Protein AF-A0A7S4L735-F1 (afdb_monomer_lite)

InterPro domains:
  IPR025697 CLU domain [PF13236] (1-115)
  IPR025697 CLU domain [PS51823] (1-122)
  IPR027523 CLU domain containing protein [PTHR12601] (1-114)

Structure (mmCIF, N/CA/C/O backbone):
data_AF-A0A7S4L735-F1
#
_entry.id   AF-A0A7S4L735-F1
#
loop_
_atom_site.group_PDB
_atom_site.id
_atom_site.type_symbol
_atom_site.label_atom_id
_atom_site.label_alt_id
_atom_site.label_comp_id
_atom_site.label_asym_id
_atom_si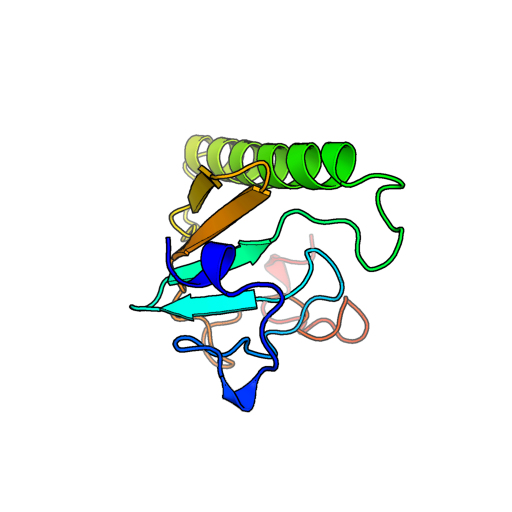te.label_entity_id
_atom_site.label_seq_id
_atom_site.pdbx_PDB_ins_code
_atom_site.Cartn_x
_atom_site.Cartn_y
_atom_site.Cartn_z
_atom_site.occupancy
_atom_site.B_iso_or_equiv
_atom_site.auth_seq_id
_atom_site.auth_comp_id
_atom_site.auth_asym_id
_atom_site.auth_atom_id
_atom_site.pdbx_PDB_model_num
ATOM 1 N N . LYS A 1 1 ? -15.464 2.154 2.090 1.00 84.94 1 LYS A N 1
ATOM 2 C CA . LYS A 1 1 ? -16.428 2.309 3.212 1.00 84.94 1 LYS A CA 1
ATOM 3 C C . LYS A 1 1 ? -16.432 1.083 4.129 1.00 84.94 1 LYS A C 1
ATOM 5 O O . LYS A 1 1 ? -15.943 1.222 5.236 1.00 84.94 1 LYS A O 1
ATOM 10 N N . ILE A 1 2 ? -16.886 -0.092 3.664 1.00 94.19 2 ILE A N 1
ATOM 11 C CA . ILE A 1 2 ? -17.037 -1.324 4.475 1.00 94.19 2 ILE A CA 1
ATOM 12 C C . ILE A 1 2 ? -15.762 -1.690 5.257 1.00 94.19 2 ILE A C 1
ATOM 14 O O . ILE A 1 2 ? -15.809 -1.725 6.478 1.00 94.19 2 ILE A O 1
ATOM 18 N N . ILE A 1 3 ? -14.618 -1.840 4.573 1.00 93.94 3 ILE A N 1
ATOM 19 C CA . ILE A 1 3 ? -13.328 -2.233 5.187 1.00 93.94 3 ILE A CA 1
ATOM 20 C C . ILE A 1 3 ? -12.976 -1.393 6.428 1.00 93.94 3 ILE A C 1
ATOM 22 O O . ILE A 1 3 ? -12.572 -1.930 7.451 1.00 93.94 3 ILE A O 1
ATOM 26 N N . ILE A 1 4 ? -13.148 -0.072 6.347 1.00 93.31 4 ILE A N 1
ATOM 27 C CA . ILE A 1 4 ? -12.795 0.852 7.436 1.00 93.31 4 ILE A CA 1
ATOM 28 C C . ILE A 1 4 ? -13.879 0.863 8.514 1.00 93.31 4 ILE A C 1
ATOM 30 O O . ILE A 1 4 ? -13.580 0.892 9.702 1.00 93.31 4 ILE A O 1
ATOM 34 N N . SER A 1 5 ? -15.152 0.837 8.113 1.00 93.69 5 SER A N 1
ATOM 35 C CA . SER A 1 5 ? -16.276 0.828 9.053 1.00 93.69 5 SER A CA 1
ATOM 36 C C . SER A 1 5 ? -16.319 -0.430 9.923 1.00 93.69 5 SER A C 1
ATOM 38 O O . SER A 1 5 ? -16.815 -0.360 11.041 1.00 93.69 5 SER A O 1
ATOM 40 N N . GLU A 1 6 ? -15.790 -1.547 9.430 1.00 94.00 6 GLU A N 1
ATOM 41 C CA . GLU A 1 6 ? -15.774 -2.842 10.116 1.00 94.00 6 GLU A CA 1
ATOM 42 C C . GLU A 1 6 ? -14.402 -3.191 10.720 1.00 94.00 6 GLU A C 1
ATOM 44 O O . GLU A 1 6 ? -14.207 -4.316 11.178 1.00 94.00 6 GLU A O 1
ATOM 49 N N . LEU A 1 7 ? -13.445 -2.252 10.737 1.00 90.75 7 LEU A N 1
ATOM 50 C CA . LEU A 1 7 ? -12.054 -2.501 11.141 1.00 90.75 7 LEU A CA 1
ATOM 51 C C . LEU A 1 7 ? -11.943 -3.218 12.498 1.00 90.75 7 LEU A C 1
ATOM 53 O O . LEU A 1 7 ? -11.170 -4.167 12.627 1.00 90.75 7 LEU A O 1
ATOM 57 N N . TYR A 1 8 ? -12.755 -2.796 13.470 1.00 91.19 8 TYR A N 1
ATOM 58 C CA . TYR A 1 8 ? -12.749 -3.303 14.846 1.00 91.19 8 TYR A CA 1
ATOM 59 C C . TYR A 1 8 ? -13.726 -4.457 15.104 1.00 91.19 8 TYR A C 1
ATOM 61 O O .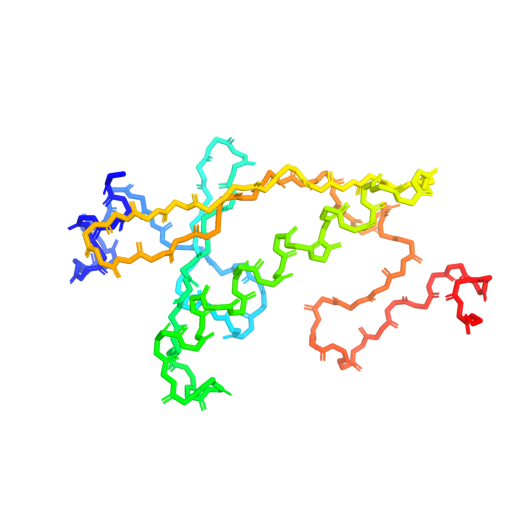 TYR A 1 8 ? -13.804 -4.948 16.229 1.00 91.19 8 TYR A O 1
ATOM 69 N N . LEU A 1 9 ? -14.480 -4.907 14.095 1.00 94.25 9 LEU A N 1
ATOM 70 C CA . LEU A 1 9 ? -15.315 -6.092 14.258 1.00 94.25 9 LEU A CA 1
ATOM 71 C C . LEU A 1 9 ? -14.441 -7.354 14.324 1.00 94.25 9 LEU A C 1
ATOM 73 O O . LEU A 1 9 ? -13.428 -7.447 13.622 1.00 94.25 9 LEU A O 1
ATOM 77 N N . PRO A 1 10 ? -14.847 -8.377 15.097 1.00 94.38 10 PRO A N 1
ATOM 78 C CA . PRO A 1 10 ? -14.252 -9.702 15.002 1.00 94.38 10 PRO A CA 1
ATOM 79 C C . PRO A 1 10 ? -14.232 -10.195 13.549 1.00 94.38 10 PRO A C 1
ATOM 81 O O . PRO A 1 10 ? -15.212 -10.036 12.826 1.00 94.38 10 PRO A O 1
ATOM 84 N N . VAL A 1 11 ? -13.157 -10.869 13.125 1.00 91.81 11 VAL A N 1
ATOM 85 C CA . VAL A 1 11 ? -12.970 -11.321 11.725 1.00 91.81 11 VAL A CA 1
ATOM 86 C C . VAL A 1 11 ? -14.166 -12.117 11.184 1.00 91.81 11 VAL A C 1
ATOM 88 O O . VAL A 1 11 ? -14.498 -12.009 10.006 1.00 91.81 11 VAL A O 1
ATOM 91 N N . LYS A 1 12 ? -14.848 -12.889 12.040 1.00 94.81 12 LYS A N 1
ATOM 92 C CA . LYS A 1 12 ? -16.045 -13.665 11.670 1.00 94.81 12 LYS A CA 1
ATOM 93 C C . LYS A 1 12 ? -17.238 -12.793 11.251 1.00 94.81 12 LYS A C 1
ATOM 95 O O . LYS A 1 12 ? -18.092 -13.282 10.521 1.00 94.81 12 LYS A O 1
ATOM 100 N N . GLN A 1 13 ? -17.286 -11.544 11.709 1.00 95.62 13 GLN A N 1
ATOM 101 C CA . GLN A 1 13 ? -18.345 -10.568 11.441 1.00 95.62 13 GLN A CA 1
ATOM 102 C C . GLN A 1 13 ? -17.971 -9.567 10.338 1.00 95.62 13 GLN A C 1
ATOM 104 O O . GLN A 1 13 ? -18.837 -8.821 9.894 1.00 95.62 13 GLN A O 1
ATOM 109 N N . LYS A 1 14 ? -16.710 -9.547 9.881 1.00 96.12 14 LYS A N 1
ATOM 110 C CA . LYS A 1 14 ? -16.284 -8.694 8.765 1.00 96.12 14 LYS A CA 1
ATOM 111 C C . LYS A 1 14 ? -16.865 -9.221 7.449 1.00 96.12 14 LYS A C 1
ATOM 113 O O . LYS A 1 14 ? -16.661 -10.387 7.098 1.00 96.12 14 LYS A O 1
ATOM 118 N N . THR A 1 15 ? -17.520 -8.342 6.699 1.00 96.44 15 THR A N 1
ATOM 119 C CA . THR A 1 15 ? -18.049 -8.589 5.352 1.00 96.44 15 THR A CA 1
ATOM 120 C C . THR A 1 15 ? -16.911 -8.882 4.377 1.00 96.44 15 THR A C 1
ATOM 122 O O . THR A 1 15 ? -16.986 -9.811 3.577 1.00 96.44 15 THR A O 1
ATOM 125 N N . ILE A 1 16 ? -15.822 -8.114 4.471 1.00 95.38 16 ILE A N 1
ATOM 126 C CA . ILE A 1 16 ? -14.589 -8.342 3.712 1.00 95.38 16 ILE A CA 1
ATOM 127 C C . ILE A 1 16 ? -13.516 -8.739 4.715 1.00 95.38 16 ILE A C 1
ATOM 129 O O . ILE A 1 16 ? -13.156 -7.957 5.593 1.00 95.38 16 ILE A O 1
ATOM 133 N N . ARG A 1 17 ? -13.005 -9.964 4.599 1.00 94.06 17 ARG A 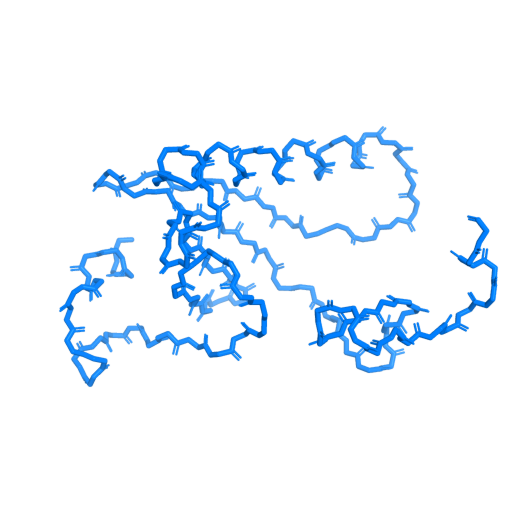N 1
ATOM 134 C CA . ARG A 1 17 ? -12.011 -10.489 5.539 1.00 94.06 17 ARG A CA 1
ATOM 135 C C . ARG A 1 17 ? -10.600 -10.042 5.146 1.00 94.06 17 ARG A C 1
ATOM 137 O O . ARG A 1 17 ? -10.300 -9.980 3.951 1.00 94.06 17 ARG A O 1
ATOM 144 N N . PRO A 1 18 ? -9.731 -9.758 6.129 1.00 92.44 18 PRO A N 1
ATOM 145 C CA . PRO A 1 18 ? -8.334 -9.483 5.854 1.00 92.44 18 PRO A CA 1
ATOM 146 C C . PRO A 1 18 ? -7.658 -10.734 5.293 1.00 92.44 18 PRO A C 1
ATOM 148 O O . PRO A 1 18 ? -8.033 -11.868 5.606 1.00 92.44 18 PRO A O 1
ATOM 151 N N . ILE A 1 19 ? -6.631 -10.523 4.483 1.00 90.12 19 ILE A N 1
ATOM 152 C CA . ILE A 1 19 ? -5.830 -11.587 3.895 1.00 90.12 19 ILE A CA 1
ATOM 153 C C . ILE A 1 19 ? -4.370 -11.456 4.310 1.00 90.12 19 ILE A C 1
ATOM 155 O O . ILE A 1 19 ? -3.838 -10.359 4.491 1.00 90.12 19 ILE A O 1
ATOM 159 N N . LYS A 1 20 ? -3.693 -12.599 4.410 1.00 82.44 20 LYS A N 1
ATOM 160 C CA . LYS A 1 20 ? -2.246 -12.651 4.617 1.00 82.44 20 LYS A CA 1
ATOM 161 C C . LYS A 1 20 ? -1.527 -12.539 3.273 1.00 82.44 20 LYS A C 1
ATOM 163 O O . LYS A 1 20 ? -1.079 -13.531 2.712 1.00 82.44 20 LYS A O 1
ATOM 168 N N . LEU A 1 21 ? -1.429 -11.317 2.759 1.00 73.06 21 LEU A N 1
ATOM 169 C CA . LEU A 1 21 ? -0.426 -10.961 1.754 1.00 73.06 21 LEU A CA 1
ATOM 170 C C . LEU A 1 21 ? 0.856 -10.608 2.512 1.00 73.06 21 LEU A C 1
ATOM 172 O O . LEU A 1 21 ? 0.815 -9.695 3.341 1.00 73.06 21 LEU A O 1
ATOM 176 N N . GLY A 1 22 ? 1.959 -11.323 2.262 1.00 66.75 22 GLY A N 1
ATOM 177 C CA . GLY A 1 22 ? 3.268 -11.079 2.895 1.00 66.75 22 GLY A CA 1
ATOM 178 C C . GLY A 1 22 ? 3.671 -9.593 2.934 1.00 66.75 22 GLY A C 1
ATOM 179 O O . GLY A 1 22 ? 3.109 -8.757 2.225 1.00 66.75 22 GLY A O 1
ATOM 180 N N . GLY A 1 23 ? 4.599 -9.216 3.812 1.00 65.00 23 GLY A N 1
ATOM 181 C CA . GLY A 1 23 ? 4.805 -7.813 4.195 1.00 65.00 23 GLY A CA 1
ATOM 182 C C . GLY A 1 23 ? 4.474 -7.612 5.677 1.00 65.00 23 GLY A C 1
ATOM 183 O O . GLY A 1 23 ? 3.316 -7.805 6.033 1.00 65.00 23 GLY A O 1
ATOM 184 N N . MET A 1 24 ? 5.442 -7.192 6.499 1.00 63.12 24 MET A N 1
ATOM 185 C CA . MET A 1 24 ? 5.277 -6.975 7.941 1.00 63.12 24 MET A CA 1
ATOM 186 C C . MET A 1 24 ? 4.628 -5.624 8.237 1.00 63.12 24 MET A C 1
ATOM 188 O O . MET A 1 24 ? 3.942 -5.497 9.231 1.00 63.12 24 MET A O 1
ATOM 192 N N . ALA A 1 25 ? 4.829 -4.611 7.392 1.00 61.44 25 ALA A N 1
ATOM 193 C CA . ALA A 1 25 ? 4.390 -3.241 7.655 1.00 61.44 25 ALA A CA 1
ATOM 194 C C . ALA A 1 25 ? 3.019 -2.906 7.029 1.00 61.44 25 ALA A C 1
ATOM 196 O O . ALA A 1 25 ? 2.666 -3.426 5.964 1.00 61.44 25 ALA A O 1
ATOM 197 N N . GLY A 1 26 ? 2.282 -1.974 7.652 1.00 64.19 26 GLY A N 1
ATOM 198 C CA . GLY A 1 26 ? 1.033 -1.416 7.107 1.00 64.19 26 GLY A CA 1
ATOM 199 C C . GLY A 1 26 ? -0.261 -2.151 7.488 1.00 64.19 26 GLY A C 1
ATOM 200 O O . GLY A 1 26 ? -1.179 -2.250 6.679 1.00 64.19 26 GLY A O 1
ATOM 201 N N . GLY A 1 27 ? -0.331 -2.683 8.708 1.00 78.19 27 GLY A N 1
ATOM 202 C CA . GLY A 1 27 ? -1.538 -3.270 9.289 1.00 78.19 27 GLY A CA 1
ATOM 203 C C . GLY A 1 27 ? -2.161 -4.407 8.474 1.00 78.19 27 GLY A C 1
ATOM 204 O O . GLY A 1 27 ? -1.500 -5.113 7.709 1.00 78.19 27 GLY A O 1
ATOM 205 N N . GLU A 1 28 ? -3.467 -4.594 8.664 1.00 87.25 28 GLU A N 1
ATOM 206 C CA . GLU A 1 28 ? -4.243 -5.569 7.901 1.00 87.25 28 GLU A CA 1
ATOM 207 C C . GLU A 1 28 ? -4.322 -5.186 6.413 1.00 87.25 28 GLU A C 1
ATOM 209 O O . GLU A 1 28 ? -4.397 -4.012 6.044 1.00 87.25 28 GLU A O 1
ATOM 214 N N . LYS A 1 29 ? -4.360 -6.201 5.546 1.00 90.88 29 LYS A N 1
ATOM 215 C CA . LYS A 1 29 ? -4.515 -6.038 4.096 1.00 90.88 29 LYS A CA 1
ATOM 216 C C . LYS A 1 29 ? -5.781 -6.728 3.629 1.00 90.88 29 LYS A C 1
ATOM 218 O O . LYS A 1 29 ? -6.151 -7.778 4.147 1.00 90.88 29 LYS A O 1
ATOM 223 N N . TYR A 1 30 ? -6.413 -6.162 2.616 1.00 94.25 30 TYR A N 1
ATOM 224 C CA . TYR A 1 30 ? -7.658 -6.653 2.039 1.00 94.25 30 TYR A CA 1
ATOM 225 C C . TYR A 1 30 ? -7.509 -6.700 0.522 1.00 94.25 30 TYR A C 1
ATOM 227 O O . TYR A 1 30 ? -6.801 -5.872 -0.045 1.00 94.25 30 TYR A O 1
ATOM 235 N N . VAL A 1 31 ? -8.179 -7.637 -0.147 1.00 94.12 31 VAL A N 1
ATOM 236 C CA . VAL A 1 31 ? -8.269 -7.649 -1.614 1.00 94.12 31 VAL A CA 1
ATOM 237 C C . VAL A 1 31 ? -9.725 -7.689 -2.026 1.00 94.12 31 VAL A C 1
ATOM 239 O O . VAL A 1 31 ? -10.483 -8.539 -1.566 1.00 94.12 31 VAL A O 1
ATOM 242 N N . VAL A 1 32 ? -10.108 -6.759 -2.896 1.00 94.38 32 VAL A N 1
ATOM 243 C CA . VAL A 1 32 ? -11.460 -6.660 -3.448 1.00 94.38 32 VAL A CA 1
ATOM 244 C C . VAL A 1 32 ? -11.343 -6.236 -4.906 1.00 94.38 32 VAL A C 1
ATOM 246 O O . VAL A 1 32 ? -10.652 -5.265 -5.192 1.00 94.38 32 VAL A O 1
ATOM 249 N N . HIS A 1 33 ? -11.999 -6.952 -5.823 1.00 93.00 33 HIS A N 1
ATOM 250 C CA . HIS A 1 33 ? -11.984 -6.649 -7.264 1.00 93.00 33 HIS A CA 1
ATOM 251 C C . HIS A 1 33 ? -10.569 -6.406 -7.832 1.00 93.00 33 HIS A C 1
ATOM 253 O O . HIS A 1 33 ? -10.341 -5.432 -8.540 1.00 93.00 33 HIS A O 1
ATOM 259 N N . ASN A 1 34 ? -9.606 -7.274 -7.495 1.00 92.62 34 ASN A N 1
ATOM 260 C CA . ASN A 1 34 ? -8.193 -7.157 -7.898 1.00 92.62 34 ASN A CA 1
ATOM 261 C C . ASN A 1 34 ? -7.489 -5.866 -7.435 1.00 92.62 34 ASN A C 1
ATOM 263 O O . ASN A 1 34 ? -6.481 -5.463 -8.012 1.00 92.62 34 ASN A O 1
ATOM 267 N N . ILE A 1 35 ? -7.985 -5.237 -6.370 1.00 94.75 35 ILE A N 1
ATOM 268 C CA . ILE A 1 35 ? -7.349 -4.096 -5.715 1.00 94.75 35 ILE A CA 1
ATOM 269 C C . ILE A 1 35 ? -6.957 -4.515 -4.304 1.00 94.75 35 ILE A C 1
ATOM 271 O O . ILE A 1 35 ? -7.790 -4.982 -3.524 1.00 94.75 35 ILE A O 1
ATOM 275 N N . ILE A 1 36 ? -5.682 -4.342 -3.983 1.00 94.44 36 ILE A N 1
ATOM 276 C CA . ILE A 1 36 ? -5.140 -4.489 -2.639 1.00 94.44 36 ILE A CA 1
ATOM 277 C C . ILE A 1 36 ? -5.399 -3.188 -1.889 1.00 94.44 36 ILE A C 1
ATOM 279 O O . ILE A 1 36 ? -4.979 -2.122 -2.326 1.00 94.44 36 ILE A O 1
ATOM 283 N N . PHE A 1 37 ? -6.041 -3.283 -0.735 1.00 94.88 37 PHE A N 1
ATOM 284 C CA . PHE A 1 37 ? -6.177 -2.199 0.224 1.00 94.88 37 PHE A CA 1
ATOM 285 C C . PHE A 1 37 ? -5.255 -2.484 1.409 1.00 94.88 37 PHE A C 1
ATOM 287 O O . PHE A 1 37 ? -5.440 -3.473 2.121 1.00 94.88 37 PHE A O 1
ATOM 294 N N . LYS A 1 38 ? -4.254 -1.627 1.601 1.00 92.75 38 LYS A N 1
ATOM 295 C CA . LYS A 1 38 ? -3.259 -1.705 2.679 1.00 92.75 38 LYS A CA 1
ATOM 296 C C . LYS A 1 38 ? -3.461 -0.523 3.618 1.00 92.75 38 LYS A C 1
ATOM 298 O O . LYS A 1 38 ? -3.462 0.617 3.157 1.00 92.75 38 LYS A O 1
ATOM 303 N N . PHE A 1 39 ? -3.626 -0.779 4.912 1.00 93.56 39 PHE A N 1
ATOM 304 C CA . PHE A 1 39 ? -3.711 0.295 5.897 1.00 93.56 39 PHE A CA 1
ATOM 305 C C . PHE A 1 39 ? -2.355 0.992 6.074 1.00 93.56 39 PHE A C 1
ATOM 307 O O . PHE A 1 39 ? -1.296 0.373 6.056 1.00 93.56 39 PHE A O 1
ATOM 314 N N . ALA A 1 40 ? -2.369 2.304 6.266 1.00 93.94 40 ALA A N 1
ATOM 315 C CA . ALA A 1 40 ? -1.174 3.064 6.607 1.00 93.94 40 ALA A CA 1
ATOM 316 C C . ALA A 1 40 ? -1.149 3.325 8.119 1.00 93.94 40 ALA A C 1
ATOM 318 O O . ALA A 1 40 ? -1.354 4.450 8.560 1.00 93.94 40 ALA A O 1
ATOM 319 N N . VAL A 1 41 ? -0.955 2.254 8.895 1.00 92.12 41 VAL A N 1
ATOM 320 C CA . VAL A 1 41 ? -0.937 2.266 10.369 1.00 92.12 41 VAL A CA 1
ATOM 321 C C . VAL A 1 41 ? 0.304 1.562 10.907 1.00 92.12 41 VAL A C 1
ATOM 323 O O . VAL A 1 41 ? 0.797 0.590 10.313 1.00 92.12 41 VAL A O 1
ATOM 326 N N . ASP A 1 42 ? 0.793 2.021 12.051 1.00 89.62 42 ASP A N 1
ATOM 327 C CA . ASP A 1 42 ? 2.039 1.569 12.658 1.00 89.62 42 ASP A CA 1
ATOM 328 C C . ASP A 1 42 ? 1.849 0.465 13.706 1.00 89.62 42 ASP A C 1
ATOM 330 O O . ASP A 1 42 ? 2.307 0.536 14.842 1.00 89.62 42 ASP A O 1
ATOM 334 N N . HIS A 1 43 ? 1.183 -0.615 13.307 1.00 85.00 43 HIS A N 1
ATOM 335 C CA . HIS A 1 43 ? 0.897 -1.741 14.204 1.00 85.00 43 HIS A CA 1
ATOM 336 C C . HIS A 1 43 ? 2.134 -2.474 14.769 1.00 85.00 43 HIS A C 1
ATOM 338 O O . HIS A 1 43 ? 2.001 -3.200 15.750 1.00 85.00 43 HIS A O 1
ATOM 344 N N . LEU A 1 44 ? 3.315 -2.321 14.153 1.00 84.50 44 LEU A N 1
ATOM 345 C CA . LEU A 1 44 ? 4.575 -2.930 14.607 1.00 84.50 44 LEU A CA 1
ATOM 346 C C . LEU A 1 44 ? 5.542 -1.918 15.233 1.00 84.50 44 LEU A C 1
ATOM 348 O O . LEU A 1 44 ? 6.684 -2.276 15.514 1.00 84.50 44 LEU A O 1
ATOM 352 N N . ASN A 1 45 ? 5.109 -0.671 15.439 1.00 86.69 45 ASN A N 1
ATOM 353 C CA . ASN A 1 45 ? 5.941 0.410 15.968 1.00 86.69 45 ASN A CA 1
ATOM 354 C C . ASN A 1 45 ? 7.239 0.649 15.154 1.00 86.69 45 ASN A C 1
ATOM 356 O O . ASN A 1 45 ? 8.297 0.953 15.705 1.00 86.69 45 ASN A O 1
ATOM 360 N N . LEU A 1 46 ? 7.170 0.465 13.832 1.00 86.38 46 LEU A N 1
ATOM 361 C CA . LEU A 1 46 ? 8.273 0.680 12.889 1.00 86.38 46 LEU A CA 1
ATOM 362 C C . LEU A 1 46 ? 8.440 2.161 12.536 1.00 86.38 46 LEU A C 1
ATOM 364 O O . LEU A 1 46 ? 9.550 2.611 12.251 1.00 86.38 46 LEU A O 1
ATOM 368 N N . TYR A 1 47 ? 7.341 2.914 12.530 1.00 87.88 47 TYR A N 1
ATOM 369 C CA . TYR A 1 47 ? 7.289 4.310 12.094 1.00 87.88 47 TYR A CA 1
ATOM 370 C C . TYR A 1 47 ? 7.156 5.301 13.257 1.00 87.88 47 TYR A C 1
ATOM 372 O O . TYR A 1 47 ? 7.285 6.505 13.038 1.00 87.88 47 TYR A O 1
ATOM 380 N N . ARG A 1 48 ? 6.968 4.800 14.485 1.00 90.56 48 ARG A N 1
ATOM 381 C CA . ARG A 1 48 ? 6.753 5.520 15.753 1.00 90.56 48 ARG A CA 1
ATOM 382 C C . ARG A 1 48 ? 5.398 6.220 15.872 1.00 90.56 48 ARG A C 1
ATOM 384 O O . ARG A 1 48 ? 5.091 6.727 16.948 1.00 90.56 48 ARG A O 1
ATOM 391 N N . SER A 1 49 ? 4.621 6.303 14.792 1.00 93.81 49 SER A N 1
ATOM 392 C CA . SER A 1 49 ? 3.279 6.888 14.795 1.00 93.81 49 SER A CA 1
ATOM 393 C C . SER A 1 49 ? 2.477 6.522 13.539 1.00 93.81 49 SER A C 1
ATOM 395 O O . SER A 1 49 ? 3.043 6.258 12.470 1.00 93.81 49 SER A O 1
ATOM 397 N N . ASP A 1 50 ? 1.147 6.562 13.645 1.00 92.94 50 ASP A N 1
ATOM 398 C CA . ASP A 1 50 ? 0.243 6.344 12.507 1.00 92.94 50 ASP A CA 1
ATOM 399 C C . ASP A 1 50 ? 0.356 7.471 11.469 1.00 92.94 50 ASP A C 1
ATOM 401 O O . ASP A 1 50 ? 0.262 7.234 10.264 1.00 92.94 50 ASP A O 1
ATOM 405 N N . GLU A 1 51 ? 0.650 8.700 11.895 1.00 94.56 51 GLU A N 1
ATOM 406 C CA . GLU A 1 51 ? 0.892 9.825 10.989 1.00 94.56 51 GLU A CA 1
ATOM 407 C C . GLU A 1 51 ? 2.166 9.609 10.167 1.00 94.56 51 GLU A C 1
ATOM 409 O O . GLU A 1 51 ? 2.209 9.941 8.978 1.00 94.56 51 GLU A O 1
ATOM 414 N N . ALA A 1 52 ? 3.215 9.049 10.776 1.00 95.06 52 ALA A N 1
ATOM 415 C CA . ALA A 1 52 ? 4.431 8.674 10.071 1.00 95.06 52 ALA A CA 1
ATOM 416 C C . ALA A 1 52 ? 4.157 7.540 9.070 1.00 95.06 52 ALA A C 1
ATOM 418 O O . ALA A 1 52 ? 4.565 7.651 7.912 1.00 95.06 52 ALA A O 1
ATOM 419 N N . ALA A 1 53 ? 3.380 6.519 9.447 1.00 93.75 53 ALA A N 1
ATOM 420 C CA . ALA A 1 53 ? 2.943 5.465 8.528 1.00 93.75 53 ALA A CA 1
ATOM 421 C C . ALA A 1 53 ? 2.124 6.024 7.342 1.00 93.75 53 ALA A C 1
ATOM 423 O O . ALA A 1 53 ? 2.376 5.680 6.184 1.00 93.75 53 ALA A O 1
ATOM 424 N N . ALA A 1 54 ? 1.204 6.959 7.593 1.00 94.62 54 ALA A N 1
ATOM 425 C CA . ALA A 1 54 ? 0.423 7.646 6.563 1.00 94.62 54 ALA A CA 1
ATOM 426 C C . ALA A 1 54 ? 1.287 8.503 5.618 1.00 94.62 54 ALA A C 1
ATOM 428 O O . ALA A 1 54 ? 0.987 8.612 4.421 1.00 94.62 54 ALA A O 1
ATOM 429 N N . LYS A 1 55 ? 2.373 9.103 6.124 1.00 95.06 55 LYS A N 1
ATOM 430 C CA . LYS A 1 55 ? 3.378 9.802 5.304 1.00 95.06 55 LYS A CA 1
ATOM 431 C C . LYS A 1 55 ? 4.188 8.833 4.453 1.00 95.06 55 LYS A C 1
ATOM 433 O O . LYS A 1 55 ? 4.461 9.159 3.299 1.00 95.06 55 LYS A O 1
ATOM 438 N N . VAL A 1 56 ? 4.555 7.668 4.986 1.00 94.12 56 VAL A N 1
ATOM 439 C CA . VAL A 1 56 ? 5.273 6.618 4.246 1.00 94.12 56 VAL A CA 1
ATOM 440 C C . VAL A 1 56 ? 4.428 6.124 3.077 1.00 94.12 56 VAL A C 1
ATOM 442 O O . VAL A 1 56 ? 4.920 6.125 1.956 1.00 94.12 56 VAL A O 1
ATOM 445 N N . ALA A 1 57 ? 3.138 5.839 3.286 1.00 94.50 57 ALA A N 1
ATOM 446 C CA . ALA A 1 57 ? 2.216 5.502 2.195 1.00 94.50 57 ALA A CA 1
ATOM 447 C C . ALA A 1 57 ? 2.165 6.598 1.109 1.00 94.50 57 ALA A C 1
ATOM 449 O O . ALA A 1 57 ? 2.154 6.309 -0.086 1.00 94.50 57 ALA A O 1
ATOM 450 N N . GLY A 1 58 ? 2.215 7.873 1.512 1.00 96.62 58 GLY A N 1
ATOM 451 C CA . GLY A 1 58 ? 2.352 8.996 0.581 1.00 96.62 58 GLY A CA 1
ATOM 452 C C . GLY A 1 58 ? 3.662 8.992 -0.212 1.00 96.62 58 GLY A C 1
ATOM 453 O O . GLY A 1 58 ? 3.667 9.332 -1.394 1.00 96.62 58 GLY A O 1
ATOM 454 N N . HIS A 1 59 ? 4.770 8.599 0.414 1.00 96.38 59 HIS A N 1
ATOM 455 C CA . HIS A 1 59 ? 6.059 8.461 -0.263 1.00 96.38 59 HIS A CA 1
ATOM 456 C C . HIS A 1 59 ? 6.111 7.236 -1.181 1.00 96.38 59 HIS A C 1
ATOM 458 O O . HIS A 1 59 ? 6.732 7.333 -2.234 1.00 96.38 59 HIS A O 1
ATOM 464 N N . GLU A 1 60 ? 5.416 6.139 -0.853 1.00 94.50 60 GLU A N 1
ATOM 465 C CA . GLU A 1 60 ? 5.252 4.989 -1.757 1.00 94.50 60 GLU A CA 1
ATOM 466 C C . GLU A 1 60 ? 4.622 5.442 -3.089 1.00 94.50 60 GLU A C 1
ATOM 468 O O . GLU A 1 60 ? 5.174 5.163 -4.154 1.00 94.50 60 GLU A O 1
ATOM 473 N N . LEU A 1 61 ? 3.537 6.231 -3.044 1.00 96.31 61 LEU A N 1
ATOM 474 C CA . LEU A 1 61 ? 2.907 6.784 -4.250 1.00 96.31 61 LEU A CA 1
ATOM 475 C C . LEU A 1 61 ? 3.824 7.765 -5.000 1.00 96.31 61 LEU A C 1
ATOM 477 O O . LEU A 1 61 ? 3.898 7.725 -6.225 1.00 96.31 61 LEU A O 1
ATOM 481 N N . LYS A 1 62 ? 4.547 8.642 -4.291 1.00 96.94 62 LYS A N 1
ATOM 482 C CA . LYS A 1 62 ? 5.502 9.566 -4.932 1.00 96.94 62 LYS A CA 1
ATOM 483 C C . LYS A 1 62 ? 6.634 8.820 -5.634 1.00 96.94 62 LYS A C 1
ATOM 485 O O . LYS A 1 62 ? 6.969 9.173 -6.756 1.00 96.94 62 LYS A O 1
ATOM 490 N N . GLY A 1 63 ? 7.197 7.792 -5.000 1.00 95.25 63 GLY A N 1
ATOM 491 C CA . GLY A 1 63 ? 8.234 6.952 -5.599 1.00 95.25 63 GLY A CA 1
ATOM 492 C C . GLY A 1 63 ? 7.730 6.248 -6.856 1.00 95.25 63 GLY A C 1
ATOM 493 O O . GLY A 1 63 ? 8.398 6.287 -7.885 1.00 95.25 63 GLY A O 1
ATOM 494 N N . LEU A 1 64 ? 6.516 5.693 -6.801 1.00 94.44 64 LEU A N 1
ATOM 495 C CA . LEU A 1 64 ? 5.846 5.103 -7.959 1.00 94.44 64 LEU A CA 1
ATOM 496 C C . LEU A 1 64 ? 5.707 6.107 -9.115 1.00 94.44 64 LEU A C 1
ATOM 498 O O . LEU A 1 64 ? 6.057 5.783 -10.245 1.00 94.44 64 LEU A O 1
ATOM 502 N N . LEU A 1 65 ? 5.237 7.328 -8.837 1.00 94.69 65 LEU A N 1
ATOM 503 C CA . LEU A 1 65 ? 5.114 8.390 -9.841 1.00 94.69 65 LEU A CA 1
ATOM 504 C C . LEU A 1 65 ? 6.473 8.811 -10.409 1.00 94.69 65 LEU A C 1
ATOM 506 O O . LEU A 1 65 ? 6.585 9.044 -11.609 1.00 94.69 65 LEU A O 1
ATOM 510 N N . SER A 1 66 ? 7.516 8.876 -9.579 1.00 94.81 66 SER A N 1
ATOM 511 C CA . SER A 1 66 ? 8.875 9.148 -10.052 1.00 94.81 66 SER A CA 1
ATOM 512 C C . SER A 1 66 ? 9.335 8.092 -11.053 1.00 94.81 66 SER A C 1
ATOM 514 O O . SER A 1 66 ? 9.823 8.463 -12.114 1.00 94.81 66 SER A O 1
ATOM 516 N N . TYR A 1 67 ? 9.124 6.802 -10.767 1.00 91.81 67 TYR A N 1
ATOM 517 C CA . TYR A 1 67 ? 9.421 5.716 -11.710 1.00 91.81 67 TYR A CA 1
ATOM 518 C C . TYR A 1 67 ? 8.548 5.762 -12.964 1.00 91.81 67 TYR A C 1
ATOM 520 O O . TYR A 1 67 ? 9.038 5.511 -14.057 1.00 91.81 67 TYR A O 1
ATOM 528 N N . PHE A 1 68 ? 7.270 6.113 -12.837 1.00 92.31 68 PHE A N 1
ATOM 529 C CA . PHE A 1 68 ? 6.396 6.286 -13.997 1.00 92.31 68 PHE A CA 1
ATOM 530 C C . PHE A 1 68 ? 6.940 7.365 -14.948 1.00 92.31 68 PHE A C 1
ATOM 532 O O . PHE A 1 68 ? 6.948 7.190 -16.163 1.00 92.31 68 PHE A O 1
ATOM 539 N N . ASN A 1 69 ? 7.478 8.451 -14.389 1.00 93.81 69 ASN A 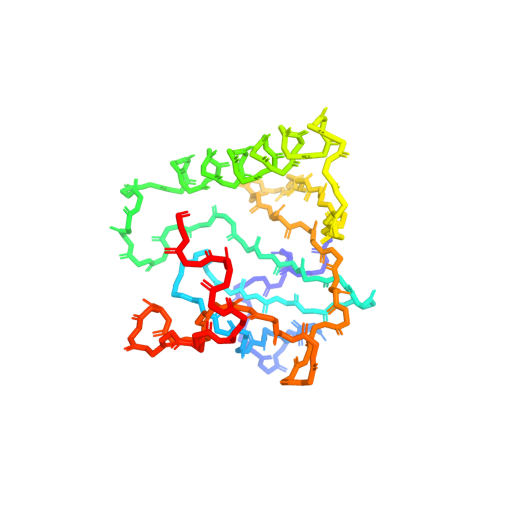N 1
ATOM 540 C CA . ASN A 1 69 ? 8.026 9.566 -15.156 1.00 93.81 69 ASN A CA 1
ATOM 541 C C . ASN A 1 69 ? 9.404 9.291 -15.778 1.00 93.81 69 ASN A C 1
ATOM 543 O O . ASN A 1 69 ? 9.807 10.033 -16.671 1.00 93.81 69 ASN A O 1
ATOM 547 N N . THR A 1 70 ? 10.135 8.248 -15.363 1.00 93.31 70 THR A N 1
ATOM 548 C CA . THR A 1 70 ? 11.413 7.903 -16.013 1.00 93.31 70 THR A CA 1
ATOM 549 C C . THR A 1 70 ? 11.229 7.217 -17.365 1.00 93.31 70 THR A C 1
ATOM 551 O O . THR A 1 70 ? 12.213 7.035 -18.076 1.00 93.31 70 THR A O 1
ATOM 554 N N . SER A 1 71 ? 9.992 6.862 -17.745 1.00 85.12 71 SER A N 1
ATOM 555 C CA . SER A 1 71 ? 9.672 6.178 -19.010 1.00 85.12 71 SER A CA 1
ATOM 556 C C . SER A 1 71 ? 10.478 4.890 -19.233 1.00 85.12 71 SER A C 1
ATOM 558 O O . SER A 1 71 ? 10.749 4.503 -20.369 1.00 85.12 71 SER A O 1
ATOM 560 N N . VAL A 1 72 ? 10.884 4.227 -18.146 1.00 86.94 72 VAL A N 1
ATOM 561 C CA . VAL A 1 72 ? 11.495 2.896 -18.205 1.00 86.94 72 VAL A CA 1
ATOM 562 C C . VAL A 1 72 ? 10.438 1.850 -18.552 1.00 86.94 72 VAL A C 1
ATOM 564 O O . VAL A 1 72 ? 9.281 1.975 -18.153 1.00 86.94 72 VAL A O 1
ATOM 567 N N . ASP A 1 73 ? 10.838 0.801 -19.270 1.00 84.00 73 ASP A N 1
ATOM 568 C CA . ASP A 1 73 ? 9.946 -0.296 -19.663 1.00 84.00 73 ASP A CA 1
ATOM 569 C C . ASP A 1 73 ? 9.681 -1.246 -18.480 1.00 84.00 73 ASP A C 1
ATOM 571 O O . ASP A 1 73 ? 10.200 -2.360 -18.392 1.00 84.00 73 ASP A O 1
ATOM 575 N N . VAL A 1 74 ? 8.937 -0.747 -17.491 1.00 82.69 74 VAL A N 1
ATOM 576 C CA . VAL A 1 74 ? 8.544 -1.475 -16.283 1.00 82.69 74 VAL A CA 1
ATOM 577 C C . VAL A 1 74 ? 7.048 -1.298 -16.057 1.00 82.69 74 VAL A C 1
ATOM 579 O O . VAL A 1 74 ? 6.530 -0.184 -16.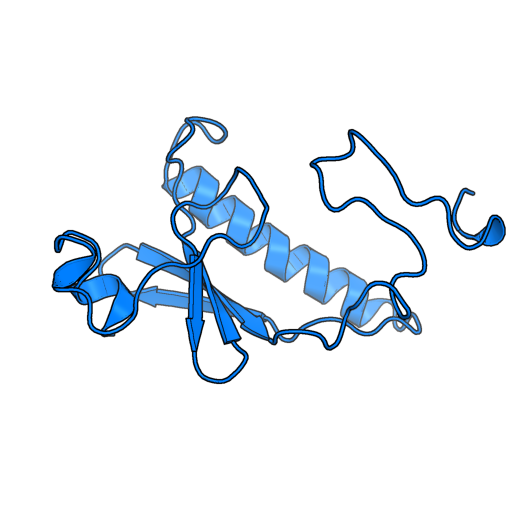010 1.00 82.69 74 VAL A O 1
ATOM 582 N N . CYS A 1 75 ? 6.339 -2.408 -15.854 1.00 85.56 75 CYS A N 1
ATOM 583 C CA . CYS A 1 75 ? 4.931 -2.369 -15.477 1.00 85.56 75 CYS A CA 1
ATOM 584 C C . CYS A 1 75 ? 4.777 -1.962 -14.006 1.00 85.56 75 CYS A C 1
ATOM 586 O O . CYS A 1 75 ? 5.177 -2.693 -13.099 1.00 85.56 75 CYS A O 1
ATOM 588 N N . LEU A 1 76 ? 4.145 -0.815 -13.771 1.00 89.88 76 LEU A N 1
ATOM 589 C CA . LEU A 1 76 ? 3.855 -0.297 -12.438 1.00 89.88 76 LEU A CA 1
ATOM 590 C C . LEU A 1 76 ? 2.386 -0.556 -12.069 1.00 89.88 76 LEU A C 1
ATOM 592 O O . LEU A 1 76 ? 1.516 -0.470 -12.939 1.00 89.88 76 LEU A O 1
ATOM 596 N N . PRO A 1 77 ? 2.066 -0.862 -10.798 1.00 93.31 77 PRO A N 1
ATOM 597 C CA . PRO A 1 77 ? 0.675 -0.919 -10.372 1.00 93.31 77 PRO A CA 1
ATOM 598 C C . PRO A 1 77 ? 0.049 0.479 -10.409 1.00 93.31 77 PRO A C 1
ATOM 600 O O . PRO A 1 77 ? 0.708 1.468 -10.103 1.00 93.31 77 PRO A O 1
ATOM 603 N N . LEU A 1 78 ? -1.251 0.563 -10.682 1.00 93.81 78 LEU A N 1
ATOM 604 C CA . LEU A 1 78 ? -2.023 1.763 -10.379 1.00 93.81 78 LEU A CA 1
ATOM 605 C C . LEU A 1 78 ? -2.201 1.864 -8.866 1.00 93.81 78 LEU A C 1
ATOM 607 O O . LEU A 1 78 ? -2.602 0.897 -8.216 1.00 93.81 78 LEU A O 1
ATOM 611 N N . MET A 1 79 ? -1.913 3.036 -8.308 1.00 96.88 79 MET A N 1
ATOM 612 C CA . MET A 1 79 ? -2.009 3.283 -6.875 1.00 96.88 79 MET A CA 1
ATOM 613 C C . MET A 1 79 ? -2.782 4.568 -6.598 1.00 96.88 79 MET A C 1
ATOM 615 O O . MET A 1 79 ? -2.560 5.591 -7.241 1.00 96.88 79 MET A O 1
ATOM 619 N N . ALA A 1 80 ? -3.657 4.522 -5.600 1.00 96.94 80 ALA A N 1
ATOM 620 C CA . ALA A 1 80 ? -4.360 5.677 -5.066 1.00 96.94 80 ALA A CA 1
ATOM 621 C C . ALA A 1 80 ? -4.327 5.658 -3.536 1.00 96.94 80 ALA A C 1
ATOM 623 O O . ALA A 1 80 ? -4.361 4.595 -2.915 1.00 96.94 80 ALA A O 1
ATOM 624 N N . LEU A 1 81 ? -4.293 6.840 -2.923 1.00 97.00 81 LEU A N 1
ATOM 625 C CA . LEU A 1 81 ? -4.470 6.990 -1.481 1.00 97.00 81 LEU A CA 1
ATOM 626 C C . LEU A 1 81 ? -5.937 7.292 -1.190 1.00 97.00 81 LEU A C 1
ATOM 628 O O . LEU A 1 81 ? -6.544 8.141 -1.840 1.00 97.00 81 LEU A O 1
ATOM 632 N N . VAL A 1 82 ? -6.499 6.597 -0.208 1.00 95.75 82 VAL A N 1
ATOM 633 C CA . VAL A 1 82 ? -7.885 6.757 0.227 1.00 95.75 82 VAL A CA 1
ATOM 634 C C . VAL A 1 82 ? -7.886 7.163 1.690 1.00 95.75 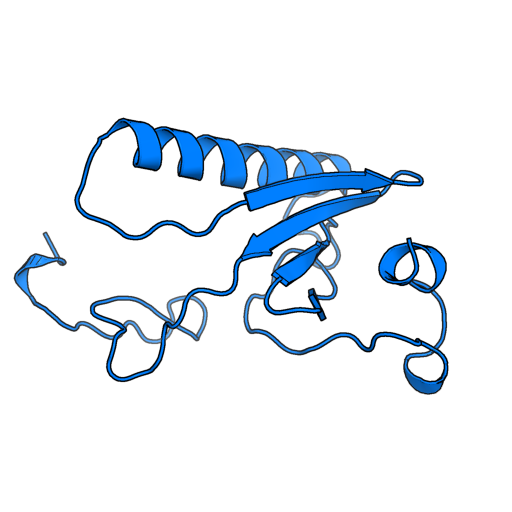82 VAL A C 1
ATOM 636 O O . VAL A 1 82 ? -7.524 6.364 2.552 1.00 95.75 82 VAL A O 1
ATOM 639 N N . ASP A 1 83 ? -8.337 8.384 1.956 1.00 95.44 83 ASP A N 1
ATOM 640 C CA . ASP A 1 83 ? -8.518 8.902 3.308 1.00 95.44 83 ASP A CA 1
ATOM 641 C C . ASP A 1 83 ? -9.998 8.839 3.697 1.00 95.44 83 ASP A C 1
ATOM 643 O O . ASP A 1 83 ? -10.868 9.373 3.004 1.00 95.44 83 ASP A O 1
ATOM 647 N N . TYR A 1 84 ? -10.314 8.162 4.800 1.00 94.62 84 TYR A N 1
ATOM 648 C CA . TYR A 1 84 ? -11.688 8.041 5.283 1.00 94.62 84 TYR A CA 1
ATOM 649 C C . TYR A 1 84 ? -11.741 7.773 6.789 1.00 94.62 84 TYR A C 1
ATOM 651 O O . TYR A 1 84 ? -11.111 6.843 7.287 1.00 94.62 84 TYR A O 1
ATOM 659 N N . ARG A 1 85 ? -12.545 8.566 7.516 1.00 92.69 85 ARG A N 1
ATOM 660 C CA . ARG A 1 85 ? -12.724 8.472 8.983 1.00 92.69 85 ARG A CA 1
ATOM 661 C C . ARG A 1 85 ? -11.401 8.462 9.771 1.00 92.69 85 ARG A C 1
ATOM 663 O O . ARG A 1 85 ? -11.266 7.716 10.730 1.00 92.69 85 ARG A O 1
ATOM 670 N N . GLY A 1 86 ? -10.432 9.272 9.347 1.00 91.62 86 GLY A N 1
ATOM 671 C CA . GLY A 1 86 ? -9.121 9.369 10.001 1.00 91.62 86 GLY A CA 1
ATOM 672 C C . GLY A 1 86 ? -8.120 8.280 9.605 1.00 91.62 86 GLY A C 1
ATOM 673 O O . GLY A 1 86 ? -6.962 8.370 9.989 1.00 91.62 86 GLY A O 1
ATOM 674 N N . PHE A 1 87 ? -8.519 7.295 8.796 1.00 93.19 87 PHE A N 1
ATOM 675 C CA . PHE A 1 87 ? -7.612 6.275 8.275 1.00 93.19 87 PHE A CA 1
ATOM 676 C C . PHE A 1 87 ? -7.159 6.610 6.862 1.00 93.19 87 PHE A C 1
ATOM 678 O O . PHE A 1 87 ? -7.974 7.020 6.033 1.00 93.19 87 PHE A O 1
ATOM 685 N N . ARG A 1 88 ? -5.883 6.337 6.579 1.00 95.00 88 ARG A N 1
ATOM 686 C CA . ARG A 1 88 ? -5.321 6.315 5.229 1.00 95.00 88 ARG A CA 1
ATOM 687 C C . ARG A 1 88 ? -5.096 4.882 4.772 1.00 95.00 88 ARG A C 1
ATOM 689 O O . ARG A 1 88 ? -4.516 4.077 5.503 1.00 95.00 88 ARG A O 1
ATOM 696 N N . LEU A 1 89 ? -5.528 4.568 3.556 1.00 94.69 89 LEU A N 1
ATOM 697 C CA . LEU A 1 89 ? -5.246 3.300 2.891 1.00 94.69 89 LEU A CA 1
ATOM 698 C C . LEU A 1 89 ? -4.578 3.547 1.540 1.00 94.69 89 LEU A C 1
ATOM 700 O O . LEU A 1 89 ? -4.969 4.455 0.809 1.00 94.69 89 LEU A O 1
ATOM 704 N N . SER A 1 90 ? -3.633 2.686 1.180 1.00 95.56 90 SER A N 1
ATOM 705 C CA . SER A 1 90 ? -3.154 2.563 -0.196 1.00 95.56 90 SER A CA 1
ATOM 706 C C . SER A 1 90 ? -4.022 1.540 -0.925 1.00 95.56 90 SER A C 1
ATOM 708 O O . SER A 1 90 ? -4.077 0.376 -0.521 1.00 95.56 90 SER A O 1
ATOM 710 N N . ALA A 1 91 ? -4.700 1.972 -1.985 1.00 96.31 91 ALA A N 1
ATOM 711 C CA . ALA A 1 91 ? -5.404 1.123 -2.937 1.00 96.31 91 ALA A CA 1
ATOM 712 C C . ALA A 1 91 ? -4.478 0.863 -4.130 1.00 96.31 91 ALA A C 1
ATOM 714 O O . ALA A 1 91 ? -4.072 1.805 -4.803 1.00 96.31 91 ALA A O 1
ATOM 715 N N . ILE A 1 92 ? -4.111 -0.394 -4.366 1.00 95.56 92 ILE A N 1
ATOM 716 C CA . ILE A 1 92 ? -3.068 -0.791 -5.317 1.00 95.56 92 ILE A CA 1
ATOM 717 C C . ILE A 1 92 ? -3.640 -1.859 -6.248 1.00 95.56 92 ILE A C 1
ATOM 719 O O . ILE A 1 92 ? -4.149 -2.873 -5.771 1.00 95.56 92 ILE A O 1
ATOM 723 N N . SER A 1 93 ? -3.553 -1.673 -7.564 1.00 95.25 93 SER A N 1
ATOM 724 C CA . SER A 1 93 ? -3.952 -2.707 -8.522 1.00 95.25 93 SER A CA 1
ATOM 725 C C . SER A 1 93 ? -3.065 -3.939 -8.373 1.00 95.25 93 SER A C 1
ATOM 727 O O . SER A 1 93 ? -1.836 -3.829 -8.333 1.00 95.25 93 SER A O 1
ATOM 729 N N . LEU A 1 94 ? -3.672 -5.118 -8.346 1.00 90.50 94 LEU A N 1
ATOM 730 C CA . LEU A 1 94 ? -2.941 -6.371 -8.293 1.00 90.50 94 LEU A CA 1
ATOM 731 C C . LEU A 1 94 ? -2.290 -6.639 -9.656 1.00 90.50 94 LEU A C 1
ATOM 733 O O . LEU A 1 94 ? -2.979 -6.831 -10.656 1.00 90.50 94 LEU A O 1
ATOM 737 N N . LEU A 1 95 ? -0.958 -6.632 -9.697 1.00 87.31 95 LEU A N 1
ATOM 738 C CA . LEU A 1 95 ? -0.214 -7.015 -10.894 1.00 87.31 95 LEU A CA 1
ATOM 739 C C . LEU A 1 95 ? -0.236 -8.542 -11.062 1.00 87.31 95 LEU A C 1
ATOM 741 O O . LEU A 1 95 ? -0.191 -9.256 -10.056 1.00 87.31 95 LEU A O 1
ATOM 745 N N . PRO A 1 96 ? -0.240 -9.072 -12.300 1.00 83.38 96 PRO A N 1
ATOM 746 C CA . PRO A 1 96 ? -0.244 -10.510 -12.580 1.00 83.38 96 PRO A CA 1
ATOM 747 C C . PRO A 1 96 ? 1.136 -11.156 -12.340 1.00 83.38 96 PRO A C 1
ATOM 749 O O . PRO A 1 96 ? 1.627 -11.942 -13.149 1.00 83.38 96 PRO A O 1
ATOM 752 N N . ILE A 1 97 ? 1.784 -10.813 -11.225 1.00 79.06 97 ILE A N 1
ATOM 753 C CA . ILE A 1 97 ? 3.104 -11.306 -10.855 1.00 79.06 97 ILE A CA 1
ATOM 754 C C . ILE A 1 97 ? 2.965 -12.690 -10.214 1.00 79.06 97 ILE A C 1
ATOM 756 O O . ILE A 1 97 ? 2.283 -12.868 -9.207 1.00 79.06 97 ILE A O 1
ATOM 760 N N . ASN A 1 98 ? 3.639 -13.681 -10.785 1.00 73.12 98 ASN A N 1
ATOM 761 C CA . ASN A 1 98 ? 3.733 -15.037 -10.261 1.00 73.12 98 ASN A CA 1
ATOM 762 C C . ASN A 1 98 ? 5.178 -15.556 -10.372 1.00 73.12 98 ASN A C 1
ATOM 764 O O . ASN A 1 98 ? 6.057 -14.873 -10.893 1.00 73.12 98 ASN A O 1
ATOM 768 N N . ARG A 1 99 ? 5.439 -16.783 -9.901 1.00 68.88 99 ARG A N 1
ATOM 769 C CA . ARG A 1 99 ? 6.791 -17.382 -9.919 1.00 68.88 99 ARG A CA 1
ATOM 770 C C . ARG A 1 99 ? 7.434 -17.456 -11.311 1.00 68.88 99 ARG A C 1
ATOM 772 O O . ARG A 1 99 ? 8.649 -17.541 -11.388 1.00 68.88 99 ARG A O 1
ATOM 779 N N . LYS A 1 100 ? 6.641 -17.452 -12.387 1.00 70.75 100 LYS A N 1
ATOM 780 C CA . LYS A 1 100 ? 7.132 -17.477 -13.772 1.00 70.75 100 LYS A CA 1
ATOM 781 C C . LYS A 1 100 ? 7.402 -16.080 -14.336 1.00 70.75 100 LYS A C 1
ATOM 783 O O . LYS A 1 100 ? 8.107 -15.977 -15.328 1.00 70.75 100 LYS A O 1
ATOM 788 N N . THR A 1 101 ? 6.820 -15.032 -13.750 1.00 74.19 101 THR A N 1
ATOM 789 C CA . THR A 1 101 ? 6.948 -13.646 -14.234 1.00 74.19 101 THR A CA 1
ATOM 790 C C . THR A 1 101 ? 7.817 -12.774 -13.323 1.00 74.19 101 THR A C 1
ATOM 792 O O . THR A 1 101 ? 8.168 -11.665 -13.712 1.00 74.19 101 THR A O 1
ATOM 795 N N . VAL A 1 102 ? 8.160 -13.237 -12.114 1.00 71.56 102 VAL A N 1
ATOM 796 C CA . VAL A 1 102 ? 9.185 -12.609 -11.265 1.00 71.56 102 VAL A CA 1
ATOM 797 C C . VAL A 1 102 ? 10.547 -12.777 -11.937 1.00 71.56 102 VAL A C 1
ATOM 799 O O . VAL A 1 102 ? 11.010 -13.896 -12.135 1.00 71.56 102 VAL A O 1
ATOM 802 N N . ILE A 1 103 ? 11.178 -11.654 -12.283 1.00 73.25 103 ILE A N 1
ATOM 803 C CA . ILE A 1 103 ? 12.523 -11.621 -12.878 1.00 73.25 103 ILE A CA 1
ATOM 804 C C . ILE A 1 103 ? 13.586 -11.369 -11.803 1.00 73.25 103 ILE A C 1
ATOM 806 O O . ILE A 1 103 ? 14.718 -11.784 -11.973 1.00 73.25 103 ILE A O 1
ATOM 810 N N . TYR A 1 104 ? 13.247 -10.718 -10.690 1.00 75.44 104 TYR A N 1
ATOM 811 C CA . TYR A 1 104 ? 14.146 -10.487 -9.556 1.00 75.44 104 TYR A CA 1
ATOM 812 C C . TYR A 1 104 ? 13.329 -10.067 -8.328 1.00 75.44 104 TYR A C 1
ATOM 814 O O . TYR A 1 104 ? 12.296 -9.408 -8.476 1.00 75.44 104 TYR A O 1
ATOM 822 N N . GLY A 1 105 ? 13.773 -10.429 -7.123 1.00 75.19 105 GLY A N 1
ATOM 823 C CA . GLY A 1 105 ? 13.198 -9.919 -5.873 1.00 75.19 105 GLY A CA 1
ATOM 824 C C . GLY A 1 105 ? 13.055 -10.965 -4.772 1.00 75.19 105 GLY A C 1
ATOM 825 O O . GLY A 1 105 ? 13.496 -12.100 -4.904 1.00 75.19 105 GLY A O 1
ATOM 826 N N . SER A 1 106 ? 12.424 -10.583 -3.666 1.00 73.69 106 SER A N 1
ATOM 827 C CA . SER A 1 106 ? 12.190 -11.453 -2.509 1.00 73.69 106 SER A CA 1
ATOM 828 C C . SER A 1 106 ? 10.716 -11.420 -2.109 1.00 73.69 106 SER A C 1
ATOM 830 O O . SER A 1 106 ? 10.056 -10.384 -2.200 1.00 73.69 106 SER A O 1
ATOM 832 N N . CYS A 1 107 ? 10.199 -12.562 -1.655 1.00 70.19 107 CYS A N 1
ATOM 833 C CA . CYS A 1 107 ? 8.861 -12.685 -1.072 1.00 70.19 107 CYS A CA 1
ATOM 834 C C . CYS A 1 107 ? 8.884 -12.918 0.451 1.00 70.19 107 CYS A C 1
ATOM 836 O O . CYS A 1 107 ? 7.833 -13.128 1.056 1.00 70.19 107 CYS A O 1
ATOM 838 N N . ASP A 1 108 ? 10.065 -12.855 1.065 1.00 70.88 108 ASP A N 1
ATOM 839 C CA . ASP A 1 108 ? 10.346 -13.181 2.463 1.00 70.88 108 ASP A CA 1
ATOM 840 C C . ASP A 1 108 ? 11.233 -12.113 3.126 1.00 70.88 108 ASP A C 1
ATOM 842 O O . ASP A 1 108 ? 12.149 -12.425 3.877 1.00 70.88 108 ASP A O 1
ATOM 846 N N . TYR A 1 109 ? 10.957 -10.831 2.869 1.00 68.88 109 TYR A N 1
ATOM 847 C CA . TYR A 1 109 ? 11.638 -9.698 3.528 1.00 68.88 109 TYR A CA 1
ATOM 848 C C . TYR A 1 109 ? 13.125 -9.543 3.206 1.00 68.88 109 TYR A C 1
ATOM 850 O O . TYR A 1 109 ? 13.860 -8.911 3.957 1.00 68.88 109 TYR A O 1
ATOM 858 N N . GLY A 1 110 ? 13.569 -10.093 2.082 1.00 73.88 110 GLY A N 1
ATOM 859 C CA . GLY A 1 110 ? 14.973 -10.089 1.692 1.00 73.88 110 GLY A CA 1
ATOM 860 C C . GLY A 1 110 ? 15.794 -11.207 2.331 1.00 73.88 110 GLY A C 1
ATOM 861 O O . GLY A 1 110 ? 17.003 -11.214 2.132 1.00 73.88 110 GLY A O 1
ATOM 862 N N . HIS A 1 111 ? 15.181 -12.156 3.056 1.00 77.44 111 HIS A N 1
ATOM 863 C CA . HIS A 1 111 ? 15.895 -13.340 3.550 1.00 77.44 111 HIS A CA 1
ATOM 864 C C . HIS A 1 111 ? 16.382 -14.223 2.397 1.00 77.44 111 HIS A C 1
ATOM 866 O O . HIS A 1 111 ? 17.524 -14.678 2.407 1.00 77.44 111 HIS A O 1
ATOM 872 N N . THR A 1 112 ? 15.545 -14.399 1.376 1.00 79.12 112 THR A N 1
ATOM 873 C CA . THR A 1 112 ? 15.881 -15.098 0.141 1.00 79.12 112 THR A CA 1
ATOM 874 C C . THR A 1 112 ? 15.547 -14.199 -1.038 1.00 79.12 112 THR A C 1
ATOM 876 O O . THR A 1 112 ? 14.386 -13.895 -1.322 1.00 79.12 112 THR A O 1
ATOM 879 N N . VAL A 1 113 ? 16.577 -13.774 -1.761 1.00 79.50 113 VAL A N 1
ATOM 880 C CA . VAL A 1 113 ? 16.405 -13.041 -3.014 1.00 79.50 113 VAL A CA 1
ATOM 881 C C . VAL A 1 113 ? 16.459 -14.043 -4.154 1.00 79.50 113 VAL A C 1
ATOM 883 O O . VAL A 1 113 ? 17.442 -14.762 -4.310 1.00 79.50 113 VAL A O 1
ATOM 886 N N . PHE A 1 114 ? 15.396 -14.099 -4.950 1.00 76.44 114 PHE A N 1
ATOM 887 C CA . PHE A 1 114 ? 15.412 -14.788 -6.226 1.00 76.44 114 PHE A CA 1
ATOM 888 C C . PHE A 1 114 ? 16.325 -13.998 -7.175 1.00 76.44 114 PHE A C 1
ATOM 890 O O . PHE A 1 114 ? 15.982 -12.867 -7.533 1.00 76.44 114 PHE A O 1
ATOM 897 N N . PRO A 1 115 ? 17.485 -14.557 -7.561 1.00 69.62 115 PRO A N 1
ATOM 898 C CA . PRO A 1 115 ? 18.522 -13.801 -8.259 1.00 69.62 115 PRO A CA 1
ATOM 899 C C . PRO A 1 115 ? 18.167 -13.511 -9.722 1.00 69.62 115 PRO A C 1
ATOM 901 O O . PRO A 1 115 ? 18.764 -12.617 -10.307 1.00 69.62 115 PRO A O 1
ATOM 904 N N . GLY A 1 116 ? 17.204 -14.253 -10.285 1.00 68.19 116 GLY A N 1
ATOM 905 C CA . GLY A 1 116 ? 16.765 -14.201 -11.681 1.00 68.19 116 GLY A CA 1
ATOM 906 C C . GLY A 1 116 ? 17.830 -13.782 -12.702 1.00 68.19 116 GLY A C 1
ATOM 907 O O . GLY A 1 116 ? 18.865 -14.442 -12.761 1.00 68.19 116 GLY A O 1
ATOM 908 N N . ASP A 1 117 ? 17.571 -12.776 -13.554 1.00 64.00 117 ASP A N 1
ATOM 909 C CA . ASP A 1 117 ? 18.524 -12.360 -14.607 1.00 64.00 117 ASP A CA 1
ATOM 910 C C . ASP A 1 117 ? 19.762 -11.659 -13.996 1.00 64.00 117 ASP A C 1
ATOM 912 O O . ASP A 1 117 ? 19.621 -10.574 -13.419 1.00 64.00 117 ASP A O 1
ATOM 916 N N . PRO A 1 118 ? 20.989 -12.201 -14.175 1.00 60.28 118 PRO A N 1
ATOM 917 C CA . PRO A 1 118 ? 22.229 -11.618 -13.654 1.00 60.28 118 PRO A CA 1
ATOM 918 C C . PRO A 1 118 ? 22.482 -10.163 -14.070 1.00 60.28 118 PRO A C 1
ATOM 920 O O . PRO A 1 118 ? 23.267 -9.466 -13.429 1.00 60.28 118 PRO A O 1
ATOM 923 N N . LYS A 1 119 ? 21.848 -9.683 -15.145 1.00 63.66 119 LYS A N 1
ATOM 924 C CA . LYS A 1 119 ? 21.990 -8.299 -15.617 1.00 63.66 119 LYS A CA 1
ATOM 925 C C . LYS A 1 119 ? 21.338 -7.266 -14.697 1.00 63.66 119 LYS A C 1
ATOM 927 O O . LYS A 1 119 ? 21.733 -6.106 -14.759 1.00 63.66 119 LYS A O 1
ATOM 932 N N . LEU A 1 120 ? 20.378 -7.667 -13.861 1.00 57.59 120 LEU A N 1
ATOM 933 C CA . LEU A 1 120 ? 19.675 -6.782 -12.922 1.00 57.59 120 LEU A CA 1
ATOM 934 C C . LEU A 1 120 ? 20.397 -6.620 -11.572 1.00 57.59 120 LEU A C 1
ATOM 936 O O . LEU A 1 120 ? 19.975 -5.808 -10.756 1.00 57.59 120 LEU A O 1
ATOM 940 N N . LEU A 1 121 ? 21.481 -7.367 -11.338 1.00 53.28 121 LEU A N 1
ATOM 941 C CA . LEU A 1 121 ? 22.302 -7.317 -10.118 1.00 53.28 121 LEU A CA 1
ATOM 942 C C . LEU A 1 121 ? 23.426 -6.258 -10.168 1.00 53.28 121 LEU A C 1
ATOM 944 O O . LEU A 1 121 ? 24.353 -6.323 -9.361 1.00 53.28 121 LEU A O 1
ATOM 948 N N . ARG A 1 122 ? 23.384 -5.324 -11.127 1.00 44.72 122 ARG A N 1
ATOM 949 C CA . ARG A 1 122 ? 24.398 -4.272 -11.308 1.00 44.72 122 ARG A CA 1
ATOM 950 C C . ARG A 1 122 ? 24.057 -2.981 -10.581 1.00 44.72 122 ARG A C 1
ATOM 952 O O . ARG A 1 122 ? 22.887 -2.555 -10.670 1.00 44.72 122 ARG A O 1
#

Sequence (122 aa):
KIIISELYLPVKQKTIRPIKLGGMAGGEKYVVHNIIFKFAVDHLNLYRSDEAAAKVAGHELKGLLSYFNTSVDVCLPLMALVDYRGFRLSAISLLPINRKTVIYGSCDYGHTVFPGDPKLLR

pLDDT: mean 86.23, std 11.55, range [44.72, 97.0]

Foldseek 3Di:
DQCVVCVPPDQVPRPWHFDPQFDPDQPTWTDDPQKIKGWQAGPPCPQVGSVSSLVVLVVVVVVLVVVVVVPDPDDAWDWDWDDDPNIIIIITGHDPDDPVNDQWADSHPPPDIPCHDVVVVD

Organism: NCBI:txid180227

Radius of gyration: 15.95 Å; chains: 1; bounding box: 43×27×36 Å

Secondary structure (DSSP, 8-state):
-HHHHTTTS-GGG-SS--B--S-SSSS-EEEETTEEEEE---TTSSSSSHHHHHHHHHHHHHHHHHHHHTT-S-PPPPEEEEEETTEEEEEEE-----TTT--SB-SSTTSS-B---GGGG-